Protein AF-W4B524-F1 (afdb_monomer)

Foldseek 3Di:
DDDDDDDDPPPPDDPVPPPQDWFKKKWFADPVVRWIWIWGDPVPDDIDIDTADLVLCCVLPVVVNVVVVVPDGIDIDIHGPVSCVSRPHDDPPPPPPPDD

Mean predicted aligned error: 11.95 Å

Sequence (100 aa):
MTNAVTLEVSQESNASSLVTSLYPVGYRYSRRIDRFILVWKPQNKRKQEIDVPIRVLALTLPETFASICAGYTAGCVEVTEAELRELGFYVEVTHNAGNA

Radius of gyration: 21.83 Å; Cα contacts (8 Å, |Δi|>4): 114; chains: 1; bounding box: 53×50×54 Å

Secondary structure (DSSP, 8-state):
---------------------EEEEEEEEETTTTEEEEEE--TTSPPEEEEE-HHHHHHH-HHHHHHHHTT--EEEEEEEHHHHHHHT------------

Solvent-accessible surface area (backbone atoms only — not comparable to full-atom values): 6482 Å² total; per-residue (Å²): 138,91,88,80,90,80,85,81,81,79,79,80,69,80,73,75,74,79,74,76,58,70,42,73,33,36,40,37,48,41,83,92,74,75,43,35,36,42,37,37,64,54,88,99,50,73,73,45,74,46,81,42,58,70,69,58,40,46,71,70,38,46,68,62,42,51,40,40,74,76,63,52,44,62,53,74,48,75,36,43,66,68,48,39,47,74,69,66,50,86,77,81,77,78,72,78,82,72,83,131

Nearest PDB structures (foldseek):
  4aju-assembly1_A  TM=5.000E-01  e=1.031E+00  Homo sapiens
  5t87-assembly2_F  TM=5.427E-01  e=3.672E+00  Cupriavidus taiwanensis LMG 19424
  5z5p-assembly1_A  TM=6.682E-01  e=7.141E+00  Canavalia ensiformis
  8h77-assembly1_A  TM=5.496E-01  e=8.561E+00  Mus musculus
  2czo-assembly1_A  TM=4.796E-01  e=9.094E+00  Saccharomyces cerevisiae

Structure (mmCIF, N/CA/C/O backbone):
data_AF-W4B524-F1
#
_entry.id   AF-W4B524-F1
#
loop_
_atom_site.group_PDB
_atom_site.id
_atom_site.type_symbol
_atom_site.label_atom_id
_atom_site.label_alt_id
_atom_site.label_comp_id
_atom_site.label_asym_id
_atom_site.label_entity_id
_atom_site.label_seq_id
_atom_site.pdbx_PDB_ins_code
_atom_site.Cartn_x
_atom_site.Cartn_y
_atom_site.Cartn_z
_atom_site.occupancy
_atom_site.B_iso_or_equiv
_atom_site.auth_seq_id
_atom_site.auth_comp_id
_atom_site.auth_asym_id
_atom_site.auth_atom_id
_atom_site.pdbx_PDB_model_num
ATOM 1 N N . MET A 1 1 ? -37.642 42.406 40.663 1.00 39.50 1 MET A N 1
ATOM 2 C CA . MET A 1 1 ? -38.301 41.108 40.910 1.00 39.50 1 MET A CA 1
ATOM 3 C C . MET A 1 1 ? -37.651 40.085 40.001 1.00 39.50 1 MET A C 1
ATOM 5 O O . MET A 1 1 ? -37.522 40.338 38.812 1.00 39.50 1 MET A O 1
ATOM 9 N N . THR A 1 2 ? -37.142 39.026 40.612 1.00 43.12 2 THR A N 1
ATOM 10 C CA . THR A 1 2 ? -36.372 37.917 40.038 1.00 43.12 2 THR A CA 1
ATOM 11 C C . THR A 1 2 ? -37.298 36.873 39.412 1.00 43.12 2 THR A C 1
ATOM 13 O O . THR A 1 2 ? -38.408 36.707 39.913 1.00 43.12 2 THR A O 1
ATOM 16 N N . ASN A 1 3 ? -36.818 36.181 38.369 1.00 37.97 3 ASN A N 1
ATOM 17 C CA . ASN A 1 3 ? -36.970 34.740 38.055 1.00 37.97 3 ASN A CA 1
ATOM 18 C C . ASN A 1 3 ? -36.965 34.542 36.529 1.00 37.97 3 ASN A C 1
ATOM 20 O O . ASN A 1 3 ? -37.564 35.337 35.821 1.00 37.97 3 ASN A O 1
ATOM 24 N N . ALA A 1 4 ? -36.440 33.486 35.921 1.00 44.22 4 ALA A N 1
ATOM 25 C CA . ALA A 1 4 ? -35.382 32.513 36.174 1.00 44.22 4 ALA A CA 1
ATOM 26 C C . ALA A 1 4 ? -35.291 31.721 34.848 1.00 44.22 4 ALA A C 1
ATOM 28 O O . ALA A 1 4 ? -36.270 31.611 34.114 1.00 44.22 4 ALA A O 1
ATOM 29 N N . VAL A 1 5 ? -34.103 31.215 34.542 1.00 51.06 5 VAL A N 1
ATOM 30 C CA . VAL A 1 5 ? -33.711 30.464 33.340 1.00 51.06 5 VAL A CA 1
ATOM 31 C C . VAL A 1 5 ? -34.579 29.222 33.082 1.00 51.06 5 VAL A C 1
ATOM 33 O O . VAL A 1 5 ? -34.936 28.511 34.018 1.00 51.06 5 VAL A O 1
ATOM 36 N N . THR A 1 6 ? -34.785 28.852 31.814 1.00 42.00 6 THR A N 1
ATOM 37 C CA . THR A 1 6 ? -34.860 27.430 31.434 1.00 42.00 6 THR A CA 1
ATOM 38 C C . THR A 1 6 ? -34.119 27.225 30.117 1.00 42.00 6 THR A C 1
ATOM 40 O O . THR A 1 6 ? -34.477 27.794 29.090 1.00 42.00 6 THR A O 1
ATOM 43 N N . LEU A 1 7 ? -33.018 26.475 30.201 1.00 49.09 7 LEU A N 1
ATOM 44 C CA . LEU A 1 7 ? -32.276 25.963 29.061 1.00 49.09 7 LEU A CA 1
ATOM 45 C C . LEU A 1 7 ? -33.150 24.949 28.327 1.00 49.09 7 LEU A C 1
ATOM 47 O O . LEU A 1 7 ? -33.568 23.967 28.935 1.00 49.09 7 LEU A O 1
ATOM 51 N N . GLU A 1 8 ? -33.304 25.111 27.020 1.00 42.94 8 GLU A N 1
ATOM 52 C CA . GLU A 1 8 ? -33.637 23.987 26.151 1.00 42.94 8 GLU A CA 1
ATOM 53 C C . GLU A 1 8 ? -32.356 23.550 25.446 1.00 42.94 8 GLU A C 1
ATOM 55 O O . GLU A 1 8 ? -31.961 24.044 24.391 1.00 42.94 8 GLU A O 1
ATOM 60 N N . VAL A 1 9 ? -31.664 22.631 26.123 1.00 46.78 9 VAL A N 1
ATOM 61 C CA . VAL A 1 9 ? -30.667 21.745 25.532 1.00 46.78 9 VAL A CA 1
ATOM 62 C C . VAL A 1 9 ? -31.387 20.946 24.452 1.00 46.78 9 VAL A C 1
ATOM 64 O O . VAL A 1 9 ? -32.062 19.960 24.735 1.00 46.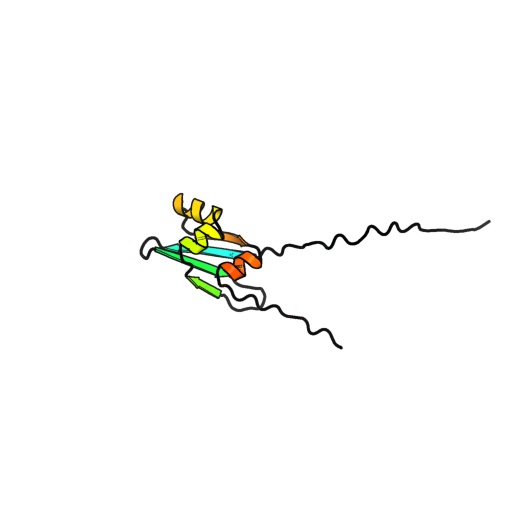78 9 VAL A O 1
ATOM 67 N N . SER A 1 10 ? -31.258 21.384 23.203 1.00 41.56 10 SER A N 1
ATOM 68 C CA . SER A 1 10 ? -31.567 20.528 22.063 1.00 41.56 10 SER A CA 1
ATOM 69 C C . SER A 1 10 ? -30.406 19.560 21.899 1.00 41.56 10 SER A C 1
ATOM 71 O O . SER A 1 10 ? -29.359 19.864 21.335 1.00 41.56 10 SER A O 1
ATOM 73 N N . GLN A 1 11 ? -30.592 18.405 22.521 1.00 47.41 11 GLN A N 1
ATOM 74 C CA . GLN A 1 11 ? -29.762 17.222 22.434 1.00 47.41 11 GLN A CA 1
ATOM 75 C C . GLN A 1 11 ? -29.853 16.678 21.001 1.00 47.41 11 GLN A C 1
ATOM 77 O O . GLN A 1 11 ? -30.668 15.806 20.708 1.00 47.41 11 GLN A O 1
ATOM 82 N N . GLU A 1 12 ? -29.033 17.201 20.085 1.00 44.62 12 GLU A N 1
ATOM 83 C CA . GLU A 1 12 ? -28.810 16.559 18.788 1.00 44.62 12 GLU A CA 1
ATOM 84 C C . GLU A 1 12 ? -27.970 15.294 18.997 1.00 44.62 12 GLU A C 1
ATOM 86 O O . GLU A 1 12 ? -26.742 15.281 18.972 1.00 44.62 12 GLU A O 1
ATOM 91 N N . SER A 1 13 ? -28.702 14.230 19.329 1.00 43.44 13 SER A N 1
ATOM 92 C CA . SER A 1 13 ? -28.595 12.893 18.754 1.00 43.44 13 SER A CA 1
ATOM 93 C C . SER A 1 13 ? -27.246 12.562 18.119 1.00 43.44 13 SER A C 1
ATOM 95 O O . SER A 1 13 ? -27.015 12.892 16.962 1.00 43.44 13 SER A O 1
ATOM 97 N N . ASN A 1 14 ? -26.408 11.848 18.881 1.00 44.12 14 ASN A N 1
ATOM 98 C CA . ASN A 1 14 ? -25.415 10.868 18.428 1.00 44.12 14 ASN A CA 1
ATOM 99 C C . ASN A 1 14 ? -25.193 10.822 16.904 1.00 44.12 14 ASN A C 1
ATOM 101 O O . ASN A 1 14 ? -25.562 9.859 16.230 1.00 44.12 14 ASN A O 1
ATOM 105 N N . ALA A 1 15 ? -24.470 11.804 16.369 1.00 45.94 15 ALA A N 1
ATOM 106 C CA . ALA A 1 15 ? -23.530 11.479 15.320 1.00 45.94 1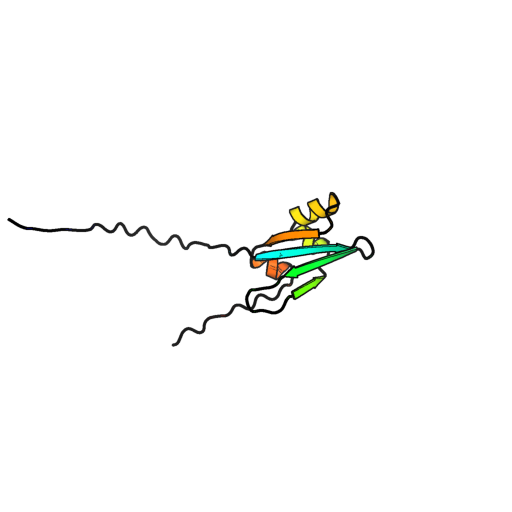5 ALA A CA 1
ATOM 107 C C . ALA A 1 15 ? -22.498 10.583 16.010 1.00 45.94 15 ALA A C 1
ATOM 109 O O . ALA A 1 15 ? -21.587 11.079 16.674 1.00 45.94 15 ALA A O 1
ATOM 110 N N . SER A 1 16 ? -22.677 9.258 15.934 1.00 41.59 16 SER A N 1
ATOM 111 C CA . SER A 1 16 ? -21.547 8.340 16.046 1.00 41.59 16 SER A CA 1
ATOM 112 C C . SER A 1 16 ? -20.551 8.831 15.013 1.00 41.59 16 SER A C 1
ATOM 114 O O . SER A 1 16 ? -20.674 8.537 13.828 1.00 41.59 16 SER A O 1
ATOM 116 N N . SER A 1 17 ? -19.645 9.692 15.464 1.00 44.41 17 SER A N 1
ATOM 117 C CA . SER A 1 17 ? -18.538 10.199 14.690 1.00 44.41 17 SER A CA 1
ATOM 118 C C . SER A 1 17 ? -17.749 8.958 14.319 1.00 44.41 17 SER A C 1
ATOM 120 O O . SER A 1 17 ? -17.012 8.409 15.138 1.00 44.41 17 SER A O 1
ATOM 122 N N . LEU A 1 18 ? -18.009 8.433 13.122 1.00 53.78 18 LEU A N 1
ATOM 123 C CA . LEU A 1 18 ? -17.184 7.440 12.457 1.00 53.78 18 LEU A CA 1
ATOM 124 C C . LEU A 1 18 ? -15.872 8.160 12.154 1.00 53.78 18 LEU A C 1
ATOM 126 O O . LEU A 1 18 ? -15.610 8.584 11.030 1.00 53.78 18 LEU A O 1
ATOM 130 N N . VAL A 1 19 ? -15.077 8.379 13.203 1.00 55.34 19 VAL A N 1
ATOM 131 C CA . VAL A 1 19 ? -13.699 8.827 13.095 1.00 55.34 19 VAL A CA 1
ATOM 132 C C . VAL A 1 19 ? -12.988 7.681 12.403 1.00 55.34 19 VAL A C 1
ATOM 134 O O . VAL A 1 19 ? -12.540 6.723 13.033 1.00 55.34 19 VAL A O 1
ATOM 137 N N . THR A 1 20 ? -12.965 7.742 11.076 1.00 67.62 20 THR A N 1
ATOM 138 C CA . THR A 1 20 ? -12.181 6.820 10.273 1.00 67.62 20 THR A CA 1
ATOM 139 C C . THR A 1 20 ? -10.742 7.208 10.544 1.00 67.62 20 THR A C 1
ATOM 141 O O . THR A 1 20 ? -10.257 8.226 10.056 1.00 67.62 20 THR A O 1
ATOM 144 N N . SER A 1 21 ? -10.101 6.464 11.440 1.00 82.06 21 SER A N 1
ATOM 145 C CA . SER A 1 21 ? -8.706 6.700 11.779 1.00 82.06 21 SER A CA 1
ATOM 146 C C . SER A 1 21 ? -7.873 6.430 10.532 1.00 82.06 21 SER A C 1
ATOM 148 O O . SER A 1 21 ? -7.955 5.345 9.953 1.00 82.06 21 SER A O 1
ATOM 150 N N . LEU A 1 22 ? -7.112 7.438 10.114 1.00 89.12 22 LEU A N 1
ATOM 151 C CA . LEU A 1 22 ? -6.165 7.336 9.016 1.00 89.12 22 LEU A CA 1
ATOM 152 C C . LEU A 1 22 ? -4.767 7.096 9.577 1.00 89.12 22 LEU A C 1
ATOM 154 O O . LEU A 1 22 ? -4.349 7.713 10.561 1.00 89.12 22 LEU A O 1
ATOM 158 N N . TYR A 1 23 ? -4.045 6.183 8.944 1.00 89.44 23 TYR A N 1
ATOM 159 C CA . TYR A 1 23 ? -2.733 5.735 9.369 1.00 89.44 23 TYR A CA 1
ATOM 160 C C . TYR A 1 23 ? -1.710 6.038 8.275 1.00 89.44 23 TYR A C 1
ATOM 162 O O . TYR A 1 23 ? -1.860 5.554 7.153 1.00 89.44 23 TYR A O 1
ATOM 170 N N . PRO A 1 24 ? -0.647 6.801 8.579 1.00 91.56 24 PRO A N 1
ATOM 171 C CA . PRO A 1 24 ? 0.379 7.107 7.597 1.00 91.56 24 PRO A CA 1
ATOM 172 C C . PRO A 1 24 ? 1.272 5.884 7.374 1.00 91.56 24 PRO A C 1
ATOM 174 O O . PRO A 1 24 ? 1.953 5.412 8.293 1.00 91.56 24 PRO A O 1
ATOM 177 N N . VAL A 1 25 ? 1.294 5.386 6.143 1.00 93.06 25 VAL A N 1
ATOM 178 C CA . VAL A 1 25 ? 2.112 4.255 5.708 1.00 93.06 25 VAL A CA 1
ATOM 179 C C . VAL A 1 25 ? 3.091 4.731 4.645 1.00 93.06 25 VAL A C 1
ATOM 181 O O . VAL A 1 25 ? 2.716 5.231 3.586 1.00 93.06 25 VAL A O 1
ATOM 184 N N . GLY A 1 26 ? 4.379 4.556 4.923 1.00 92.88 26 GLY A N 1
ATOM 185 C CA . GLY A 1 26 ? 5.429 4.774 3.939 1.00 92.88 26 GLY A CA 1
ATOM 186 C C . GLY A 1 26 ? 5.483 3.615 2.953 1.00 92.88 26 GLY A C 1
ATOM 187 O O . GLY A 1 26 ? 5.306 2.460 3.338 1.00 92.88 26 GLY A O 1
ATOM 188 N N . TYR A 1 27 ? 5.788 3.896 1.693 1.00 92.62 27 TYR A N 1
ATOM 189 C CA . TYR A 1 27 ? 5.978 2.862 0.687 1.00 92.62 27 TYR A CA 1
ATOM 190 C C . TYR A 1 27 ? 7.273 3.035 -0.092 1.00 92.62 27 TYR A C 1
ATOM 192 O O . TYR A 1 27 ? 7.765 4.149 -0.292 1.00 92.62 27 TYR A O 1
ATOM 200 N N . ARG A 1 28 ? 7.814 1.911 -0.565 1.00 92.38 28 ARG A N 1
ATOM 201 C CA . ARG A 1 28 ? 8.914 1.865 -1.530 1.00 92.38 28 ARG A CA 1
ATOM 202 C C . ARG A 1 28 ? 8.711 0.719 -2.516 1.00 92.38 28 ARG A C 1
ATOM 204 O O . ARG A 1 28 ? 8.349 -0.388 -2.131 1.00 92.38 28 ARG A O 1
ATOM 211 N N . TYR A 1 29 ? 9.006 0.968 -3.781 1.00 88.81 29 TYR A N 1
ATOM 212 C CA . TYR A 1 29 ? 8.964 -0.012 -4.855 1.00 88.81 29 TYR A CA 1
ATOM 213 C C . TYR A 1 29 ? 10.365 -0.228 -5.425 1.00 88.81 29 TYR A C 1
AT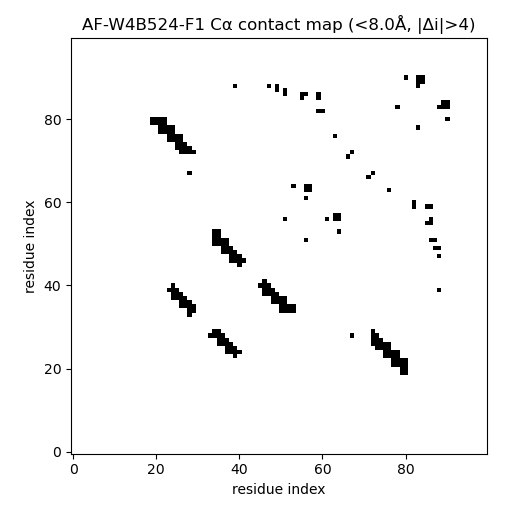OM 215 O O . TYR A 1 29 ? 11.026 0.715 -5.868 1.00 88.81 29 TYR A O 1
ATOM 223 N N . SER A 1 30 ? 10.823 -1.478 -5.436 1.00 85.00 30 SER A N 1
ATOM 224 C CA . SER A 1 30 ? 12.096 -1.858 -6.041 1.00 85.00 30 SER A CA 1
ATOM 225 C C . SER A 1 30 ? 11.873 -2.502 -7.404 1.00 85.00 30 SER A C 1
ATOM 227 O O . SER A 1 30 ? 11.530 -3.678 -7.494 1.00 85.00 30 SER A O 1
ATOM 229 N N . ARG A 1 31 ? 12.172 -1.756 -8.475 1.00 81.12 31 ARG A N 1
ATOM 230 C CA . ARG A 1 31 ? 12.087 -2.249 -9.864 1.00 81.12 31 ARG A CA 1
ATOM 231 C C . ARG A 1 31 ? 13.015 -3.431 -10.157 1.00 81.12 31 ARG A C 1
ATOM 233 O O . ARG A 1 31 ? 12.759 -4.187 -11.080 1.00 81.12 31 ARG A O 1
ATOM 240 N N . ARG A 1 32 ? 14.116 -3.577 -9.406 1.00 83.94 32 ARG A N 1
ATOM 241 C CA . ARG A 1 32 ? 15.115 -4.637 -9.646 1.00 83.94 32 ARG A CA 1
ATOM 242 C C . ARG A 1 32 ? 14.605 -6.025 -9.281 1.00 83.94 32 ARG A C 1
ATOM 244 O O . ARG A 1 32 ? 15.020 -6.998 -9.893 1.00 83.94 32 ARG A O 1
ATOM 251 N N . ILE A 1 33 ? 13.777 -6.099 -8.247 1.00 83.56 33 ILE A N 1
ATOM 252 C CA . ILE A 1 33 ? 13.286 -7.360 -7.680 1.00 83.56 33 ILE A CA 1
ATOM 253 C C . ILE A 1 33 ? 11.759 -7.450 -7.722 1.00 83.56 33 ILE A C 1
ATOM 255 O O . ILE A 1 33 ? 11.211 -8.386 -7.156 1.00 83.56 33 ILE A O 1
ATOM 259 N N . ASP A 1 34 ? 11.103 -6.473 -8.358 1.00 82.25 34 ASP A N 1
ATOM 260 C CA . ASP A 1 34 ? 9.647 -6.336 -8.460 1.00 82.25 34 ASP A CA 1
ATOM 261 C C . ASP A 1 34 ? 8.943 -6.512 -7.104 1.00 82.25 34 ASP A C 1
ATOM 263 O O . ASP A 1 34 ? 8.014 -7.300 -6.934 1.00 82.25 34 ASP A O 1
ATOM 267 N N . ARG A 1 35 ? 9.461 -5.813 -6.083 1.00 85.81 35 ARG A N 1
ATO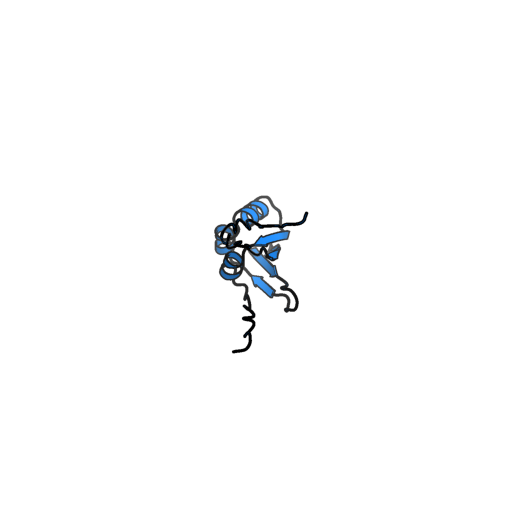M 268 C CA . ARG A 1 35 ? 8.911 -5.867 -4.723 1.00 85.81 35 ARG A CA 1
ATOM 269 C C . ARG A 1 35 ? 8.418 -4.519 -4.270 1.00 85.81 35 ARG A C 1
ATOM 271 O O . ARG A 1 35 ? 9.136 -3.517 -4.357 1.00 85.81 35 ARG A O 1
ATOM 278 N N . PHE A 1 36 ? 7.214 -4.534 -3.723 1.00 87.88 36 PHE A N 1
ATOM 279 C CA . PHE A 1 36 ? 6.631 -3.405 -3.040 1.00 87.88 36 PHE A CA 1
ATOM 280 C C . PHE A 1 36 ? 6.710 -3.627 -1.538 1.00 87.88 36 PHE A C 1
ATOM 282 O O . PHE A 1 36 ? 6.231 -4.636 -1.031 1.00 87.88 36 PHE A O 1
ATOM 289 N N . ILE A 1 37 ? 7.336 -2.688 -0.841 1.00 90.81 37 ILE A N 1
ATOM 290 C CA . ILE A 1 37 ? 7.515 -2.751 0.601 1.00 90.81 37 ILE A CA 1
ATOM 291 C C . ILE A 1 37 ? 6.730 -1.610 1.220 1.00 90.81 37 ILE A C 1
ATOM 293 O O . ILE A 1 37 ? 6.987 -0.440 0.917 1.00 90.81 37 ILE A O 1
ATOM 297 N N . LEU A 1 38 ? 5.822 -1.961 2.121 1.00 90.56 38 LEU A N 1
ATOM 298 C CA . LEU A 1 38 ? 5.141 -1.011 2.981 1.00 90.56 38 LEU A CA 1
ATOM 299 C C . LEU A 1 38 ? 5.806 -0.957 4.345 1.00 90.56 38 LEU A C 1
ATOM 301 O O . LEU A 1 38 ? 6.255 -1.967 4.883 1.00 90.56 38 LEU A O 1
ATOM 305 N N . VAL A 1 39 ? 5.860 0.245 4.901 1.00 90.94 39 VAL A N 1
ATOM 306 C CA . VAL A 1 39 ? 6.491 0.547 6.176 1.00 90.94 39 VAL A CA 1
ATOM 307 C C . VAL A 1 39 ? 5.506 1.328 7.025 1.00 90.94 39 VAL A C 1
ATOM 309 O O . VAL A 1 39 ? 5.132 2.451 6.692 1.00 90.94 39 VAL A O 1
ATOM 312 N N . TRP A 1 40 ? 5.138 0.760 8.164 1.00 90.88 40 TRP A N 1
ATOM 313 C CA . TRP A 1 40 ? 4.255 1.407 9.123 1.00 90.88 40 TRP A CA 1
ATOM 314 C C . TRP A 1 40 ? 4.891 1.407 10.507 1.00 90.88 40 TRP A C 1
ATOM 316 O O . TRP A 1 40 ? 5.426 0.398 10.966 1.00 90.88 40 TRP A O 1
ATOM 326 N N . LYS A 1 41 ? 4.856 2.548 11.198 1.00 88.81 41 LYS A N 1
ATOM 327 C CA . LYS A 1 41 ? 5.319 2.669 12.584 1.00 88.81 41 LYS A CA 1
ATOM 328 C C . LYS A 1 41 ? 4.167 3.201 13.438 1.00 88.81 41 LYS A C 1
ATOM 330 O O . LYS A 1 41 ? 4.016 4.418 13.538 1.00 88.81 41 LYS A O 1
ATOM 335 N N . PRO A 1 42 ? 3.376 2.316 14.064 1.00 81.44 42 PRO A N 1
ATOM 336 C CA . PRO A 1 42 ? 2.327 2.743 14.974 1.00 81.44 42 PRO A CA 1
ATOM 337 C C . PRO A 1 42 ? 2.930 3.450 16.194 1.00 81.44 42 PRO A C 1
ATOM 339 O O . PRO A 1 42 ? 4.055 3.155 16.619 1.00 81.44 42 PRO A O 1
ATOM 342 N N . GLN A 1 43 ? 2.176 4.379 16.778 1.00 79.25 43 GLN A N 1
ATOM 343 C CA . GLN A 1 43 ? 2.603 5.098 17.974 1.00 79.25 43 GLN A CA 1
ATOM 344 C C . GLN A 1 43 ? 2.883 4.105 19.110 1.00 79.25 43 GLN A C 1
ATOM 346 O O . GLN A 1 43 ? 2.086 3.211 19.378 1.00 79.25 43 GLN A O 1
ATOM 351 N N . ASN A 1 44 ? 4.039 4.240 19.766 1.00 80.44 44 ASN A N 1
ATOM 352 C CA . ASN A 1 44 ? 4.487 3.357 20.854 1.00 80.44 44 ASN A CA 1
ATOM 353 C C . ASN A 1 44 ? 4.646 1.867 20.479 1.00 80.44 44 ASN A C 1
ATOM 355 O O . ASN A 1 44 ? 4.754 1.019 21.365 1.00 80.44 44 ASN A O 1
ATOM 359 N N . LYS A 1 45 ? 4.698 1.527 19.185 1.00 83.31 45 LYS A N 1
ATOM 360 C CA . LYS A 1 45 ? 4.935 0.159 18.701 1.00 83.31 45 LYS A CA 1
ATOM 361 C C . LYS A 1 45 ? 6.183 0.094 17.821 1.00 83.31 45 LYS A C 1
ATOM 363 O O . LYS A 1 45 ? 6.762 1.106 17.416 1.00 83.31 45 LYS A O 1
ATOM 368 N N . ARG A 1 46 ? 6.638 -1.131 17.550 1.00 87.38 46 ARG A N 1
ATOM 369 C CA . ARG A 1 46 ? 7.769 -1.372 16.646 1.00 87.38 46 ARG A CA 1
ATOM 370 C C . ARG A 1 46 ? 7.364 -1.071 15.204 1.00 87.38 46 ARG A C 1
ATOM 372 O O . ARG A 1 46 ? 6.216 -1.264 14.818 1.00 87.38 46 ARG A O 1
ATOM 379 N N . LYS A 1 47 ? 8.340 -0.615 14.415 1.00 90.69 47 LYS A N 1
ATOM 380 C CA . LYS A 1 47 ? 8.200 -0.466 12.965 1.00 90.69 47 LYS A CA 1
ATOM 381 C C . LYS A 1 47 ? 7.909 -1.837 12.348 1.00 90.69 47 LYS A C 1
ATOM 383 O O . LYS A 1 47 ? 8.637 -2.789 12.624 1.00 90.69 47 LYS A O 1
ATOM 388 N N . GLN A 1 48 ? 6.885 -1.897 11.514 1.00 91.62 48 GLN A N 1
ATOM 389 C CA . GLN A 1 48 ? 6.522 -3.038 10.688 1.00 91.62 48 GLN A CA 1
ATOM 390 C C . GLN A 1 48 ? 6.953 -2.743 9.248 1.00 91.62 48 GLN A C 1
ATOM 392 O O . GLN A 1 48 ? 6.725 -1.641 8.747 1.00 91.62 48 GLN A O 1
ATOM 397 N N . GLU A 1 49 ? 7.594 -3.713 8.602 1.00 92.69 49 GLU A N 1
ATOM 398 C CA . GLU A 1 49 ? 7.891 -3.686 7.169 1.00 92.69 49 GLU A CA 1
ATOM 399 C C . GLU A 1 49 ? 7.328 -4.960 6.551 1.00 92.69 49 GLU A C 1
ATOM 401 O O . GLU A 1 49 ? 7.611 -6.050 7.052 1.00 92.69 49 GLU A O 1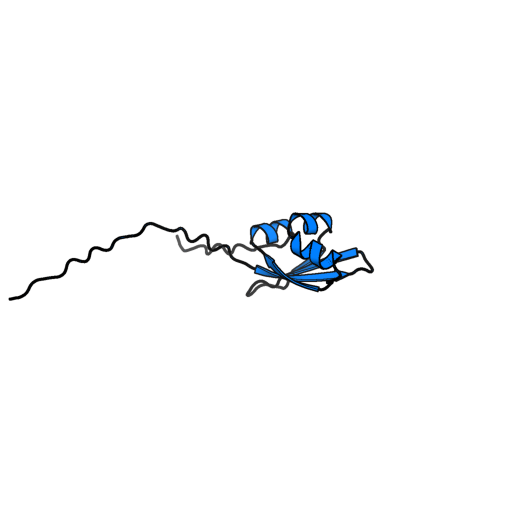
ATOM 406 N N . ILE A 1 50 ? 6.535 -4.824 5.493 1.00 90.94 50 ILE A N 1
ATOM 407 C CA . ILE A 1 50 ? 5.904 -5.959 4.819 1.00 90.94 50 ILE A CA 1
ATOM 408 C C . ILE A 1 50 ? 6.126 -5.872 3.312 1.00 90.94 50 ILE A C 1
ATOM 410 O O . ILE A 1 50 ? 6.017 -4.797 2.721 1.00 90.94 50 ILE A O 1
ATOM 414 N N . ASP A 1 51 ? 6.445 -7.012 2.704 1.00 91.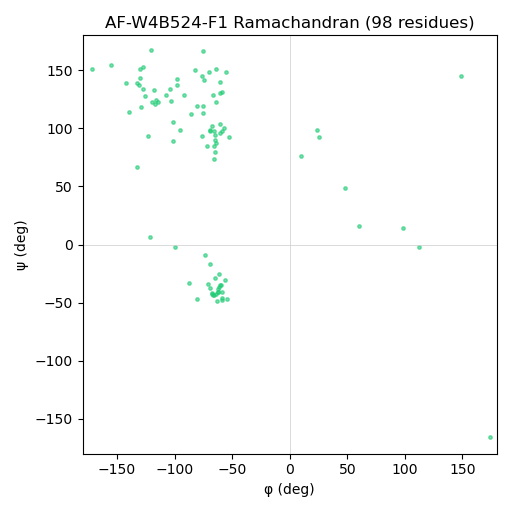31 51 ASP A N 1
ATOM 415 C CA . ASP A 1 51 ? 6.437 -7.190 1.253 1.00 91.31 51 ASP A CA 1
ATOM 416 C C . ASP A 1 51 ? 4.985 -7.446 0.819 1.00 91.31 51 ASP A C 1
ATOM 418 O O . ASP A 1 51 ? 4.378 -8.433 1.239 1.00 91.31 51 ASP A O 1
ATOM 422 N N . VAL A 1 52 ? 4.425 -6.581 -0.026 1.00 88.62 52 VAL A N 1
ATOM 423 C CA . VAL A 1 52 ? 3.047 -6.717 -0.518 1.00 88.62 52 VAL A CA 1
ATOM 424 C C . VAL A 1 52 ? 3.064 -7.143 -1.987 1.00 88.62 52 VAL A C 1
ATOM 426 O O . VAL A 1 52 ? 3.721 -6.495 -2.809 1.00 88.62 52 VAL A O 1
ATOM 429 N N . PRO A 1 53 ? 2.334 -8.208 -2.366 1.00 87.81 53 PRO A N 1
ATOM 430 C CA . PRO A 1 53 ? 2.171 -8.576 -3.765 1.00 87.81 53 PRO A CA 1
ATOM 431 C C . PRO A 1 53 ? 1.501 -7.456 -4.565 1.00 87.81 53 PRO A C 1
ATOM 433 O O . PRO A 1 53 ? 0.503 -6.883 -4.128 1.00 87.81 53 PRO A O 1
ATOM 436 N N . ILE A 1 54 ? 1.971 -7.215 -5.791 1.00 85.69 54 ILE A N 1
ATOM 437 C CA . ILE A 1 54 ? 1.456 -6.132 -6.645 1.00 85.69 54 ILE A CA 1
ATOM 438 C C . ILE A 1 54 ? -0.060 -6.213 -6.890 1.00 85.69 54 ILE A C 1
ATOM 440 O O . ILE A 1 54 ? -0.723 -5.190 -7.011 1.00 85.69 54 ILE A O 1
ATOM 444 N N . ARG A 1 55 ? -0.632 -7.427 -6.902 1.00 89.31 55 ARG A N 1
ATOM 445 C CA . ARG A 1 55 ? -2.083 -7.640 -7.037 1.00 89.31 55 ARG A CA 1
ATOM 446 C C . ARG A 1 55 ? -2.864 -7.143 -5.822 1.00 89.31 55 ARG A C 1
ATOM 448 O O . ARG A 1 55 ? -3.904 -6.530 -6.003 1.00 89.31 55 ARG A O 1
ATOM 455 N N . VAL A 1 56 ? -2.364 -7.402 -4.612 1.00 89.12 56 VAL A N 1
ATOM 456 C CA . VAL A 1 56 ? -2.987 -6.915 -3.370 1.00 89.12 56 VAL A CA 1
ATOM 457 C C . VAL A 1 56 ? -2.894 -5.395 -3.332 1.00 89.12 56 VAL A C 1
ATOM 459 O O . VAL A 1 56 ? -3.888 -4.726 -3.091 1.00 89.12 56 VAL A O 1
ATOM 462 N N . LEU A 1 57 ? -1.733 -4.843 -3.698 1.00 89.00 57 LEU A N 1
ATOM 463 C CA . LEU A 1 57 ? -1.555 -3.399 -3.785 1.00 89.00 57 LEU A CA 1
ATOM 464 C C . LEU A 1 57 ? -2.534 -2.737 -4.761 1.00 89.00 57 LEU A C 1
ATOM 466 O O . LEU A 1 57 ? -3.126 -1.720 -4.429 1.00 89.00 57 LEU A O 1
ATOM 470 N N . ALA A 1 58 ? -2.698 -3.301 -5.958 1.00 90.50 58 ALA A N 1
ATOM 471 C CA . ALA A 1 58 ? -3.587 -2.743 -6.972 1.00 90.50 58 ALA A CA 1
ATOM 472 C C . ALA A 1 58 ? -5.065 -2.765 -6.548 1.00 90.50 58 ALA A C 1
ATOM 474 O O . ALA A 1 58 ? -5.828 -1.912 -6.993 1.00 90.50 58 ALA A O 1
ATOM 475 N N . LEU A 1 59 ? -5.460 -3.726 -5.705 1.00 93.81 59 LEU A N 1
ATOM 476 C CA . LEU A 1 59 ? -6.819 -3.830 -5.172 1.00 93.81 59 LEU A CA 1
ATOM 477 C C . LEU A 1 59 ? -7.043 -2.881 -3.993 1.00 93.81 59 LEU A C 1
ATOM 479 O O . LEU A 1 59 ? -8.046 -2.175 -3.977 1.00 93.81 59 LEU A O 1
ATOM 483 N N . THR A 1 60 ? -6.113 -2.852 -3.037 1.00 92.25 60 THR A N 1
ATOM 484 C CA . THR A 1 60 ? -6.286 -2.108 -1.782 1.00 92.25 60 THR A CA 1
ATOM 485 C C . THR A 1 60 ? -5.844 -0.646 -1.891 1.00 92.25 60 THR A C 1
ATOM 487 O O . THR A 1 60 ? -6.448 0.211 -1.268 1.00 92.25 60 THR A O 1
ATOM 490 N N . LEU A 1 61 ? -4.821 -0.320 -2.695 1.00 93.06 61 LEU A N 1
ATOM 491 C CA . LEU A 1 61 ? -4.300 1.048 -2.876 1.00 93.06 61 LEU A CA 1
ATOM 492 C C . LEU A 1 61 ? -4.117 1.396 -4.369 1.00 93.06 61 LEU A C 1
ATOM 494 O O . LEU A 1 61 ? -2.984 1.598 -4.834 1.00 93.06 61 LEU A O 1
ATOM 498 N N . PRO A 1 62 ? -5.212 1.503 -5.146 1.00 93.31 62 PRO A N 1
ATOM 499 C CA . PRO A 1 62 ? -5.152 1.697 -6.597 1.00 93.31 62 PRO A CA 1
ATOM 500 C C . PRO A 1 62 ? -4.422 2.984 -7.011 1.00 93.31 62 PRO A C 1
ATOM 502 O O . PRO A 1 62 ? -3.699 2.990 -8.006 1.00 93.31 62 PRO A O 1
ATOM 505 N N . GLU A 1 63 ? -4.536 4.063 -6.234 1.00 92.25 63 GLU A N 1
ATOM 506 C CA . GLU A 1 63 ? -3.845 5.332 -6.515 1.00 92.25 63 GLU A CA 1
ATOM 507 C C . GLU A 1 63 ? -2.326 5.234 -6.316 1.00 92.25 63 GLU A C 1
ATOM 509 O O . GLU A 1 63 ? -1.536 5.775 -7.099 1.00 92.25 63 GLU A O 1
ATOM 514 N N . THR A 1 64 ? -1.898 4.485 -5.294 1.00 91.69 64 THR A N 1
ATOM 515 C CA . THR A 1 64 ? -0.473 4.219 -5.054 1.00 91.69 64 THR A CA 1
ATOM 516 C C . THR A 1 64 ? 0.087 3.341 -6.171 1.00 91.69 64 THR A C 1
ATOM 518 O O . THR A 1 64 ? 1.165 3.623 -6.697 1.00 91.69 64 THR A O 1
ATOM 521 N N . PHE A 1 65 ? -0.670 2.329 -6.607 1.00 91.12 65 PHE A N 1
ATOM 522 C CA . PHE A 1 65 ? -0.318 1.519 -7.772 1.00 91.12 65 PHE A CA 1
ATOM 523 C C . PHE A 1 65 ? -0.188 2.369 -9.049 1.00 91.12 65 PHE A C 1
ATOM 525 O O . PHE A 1 65 ? 0.837 2.292 -9.7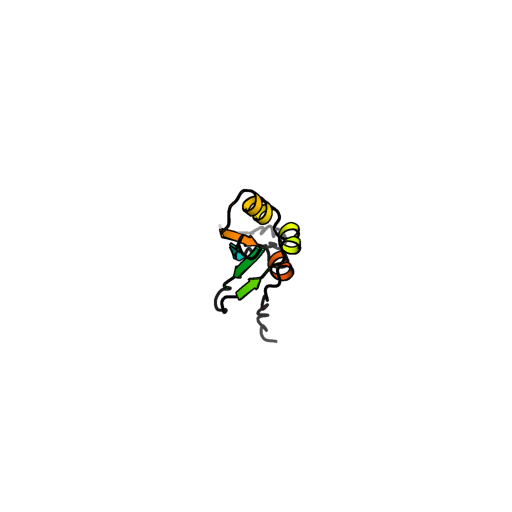30 1.00 91.12 65 PHE A O 1
ATOM 532 N N . ALA A 1 66 ? -1.159 3.240 -9.336 1.0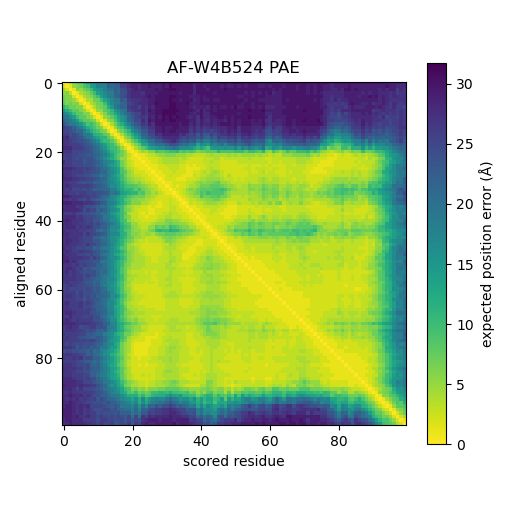0 91.94 66 ALA A N 1
ATOM 533 C CA . ALA A 1 66 ? -1.110 4.143 -10.487 1.00 91.94 66 ALA A CA 1
ATOM 534 C C . ALA A 1 66 ? 0.119 5.069 -10.445 1.00 91.94 66 ALA A C 1
ATOM 536 O O . ALA A 1 66 ? 0.796 5.254 -11.460 1.00 91.94 66 ALA A O 1
ATOM 537 N N . SER A 1 67 ? 0.468 5.584 -9.264 1.00 90.81 67 SER A N 1
ATOM 538 C CA . SER A 1 67 ? 1.670 6.402 -9.060 1.00 90.81 67 SER A CA 1
ATOM 539 C C . SER A 1 67 ? 2.952 5.615 -9.357 1.00 90.81 67 SER A C 1
ATOM 541 O O . SER A 1 67 ? 3.863 6.114 -10.019 1.00 90.81 67 SER A O 1
ATOM 543 N N . ILE A 1 68 ? 3.026 4.350 -8.947 1.00 86.94 68 ILE A N 1
ATOM 544 C CA . ILE A 1 68 ? 4.171 3.486 -9.268 1.00 86.94 68 ILE A CA 1
ATOM 545 C C . ILE A 1 68 ? 4.275 3.241 -10.771 1.00 86.94 68 ILE A C 1
ATOM 547 O O . ILE A 1 68 ? 5.374 3.339 -11.325 1.00 86.94 68 ILE A O 1
ATOM 551 N N . CYS A 1 69 ? 3.149 2.982 -11.440 1.00 88.19 69 CYS A N 1
ATOM 552 C CA . CYS A 1 69 ? 3.092 2.853 -12.896 1.00 88.19 69 CYS A CA 1
ATOM 553 C C . CYS A 1 69 ? 3.531 4.142 -13.610 1.00 88.19 69 CYS A C 1
ATOM 555 O O . CYS A 1 69 ? 4.204 4.065 -14.636 1.00 88.19 69 CYS A O 1
ATOM 557 N N . ALA A 1 70 ? 3.226 5.313 -13.042 1.00 90.38 70 ALA A N 1
ATOM 558 C CA . ALA A 1 70 ? 3.710 6.612 -13.517 1.00 90.38 70 ALA A CA 1
ATOM 559 C C . ALA A 1 70 ? 5.199 6.869 -13.200 1.00 90.38 70 ALA A C 1
ATOM 561 O O . ALA A 1 70 ? 5.796 7.817 -13.705 1.00 90.38 70 ALA A O 1
ATOM 562 N N . GLY A 1 71 ? 5.822 6.006 -12.395 1.00 88.56 71 GLY A N 1
ATOM 563 C CA . GLY A 1 71 ? 7.256 5.987 -12.141 1.00 88.56 71 GLY A CA 1
ATOM 564 C C . GLY A 1 71 ? 7.675 6.377 -10.725 1.00 88.56 71 GLY A C 1
ATOM 565 O O . GLY A 1 71 ? 8.870 6.283 -10.432 1.00 88.56 71 GLY A O 1
ATOM 566 N N . TYR A 1 72 ? 6.742 6.741 -9.843 1.00 89.56 72 TYR A N 1
ATOM 567 C CA . TYR A 1 72 ? 7.021 7.111 -8.453 1.00 89.56 72 TYR A CA 1
ATOM 568 C C . TYR A 1 72 ? 7.333 5.872 -7.604 1.00 89.56 72 TYR A C 1
ATOM 570 O O . TYR A 1 72 ? 6.474 5.030 -7.361 1.00 89.56 72 TYR A O 1
ATOM 578 N N . THR A 1 73 ? 8.572 5.741 -7.127 1.00 89.44 73 THR A N 1
ATOM 579 C CA . THR A 1 73 ? 9.025 4.522 -6.430 1.00 89.44 73 THR A CA 1
ATOM 580 C C . THR A 1 73 ? 9.036 4.623 -4.908 1.00 89.44 73 THR A C 1
ATOM 582 O O . THR A 1 73 ? 9.405 3.653 -4.257 1.00 89.44 73 THR A O 1
ATOM 585 N N . ALA A 1 74 ? 8.692 5.765 -4.318 1.00 92.00 74 ALA A N 1
ATOM 586 C CA . ALA A 1 74 ? 8.605 5.925 -2.870 1.00 92.00 74 ALA A CA 1
ATOM 587 C C . ALA A 1 74 ? 7.649 7.062 -2.503 1.00 92.00 74 ALA A C 1
ATOM 589 O O . ALA A 1 74 ? 7.478 7.993 -3.291 1.00 92.00 74 ALA A O 1
ATOM 590 N N . GLY A 1 75 ? 7.066 6.993 -1.310 1.00 92.06 75 GLY A N 1
ATOM 591 C CA . GLY A 1 75 ? 6.150 8.013 -0.812 1.00 92.06 75 GLY A CA 1
ATOM 592 C C . GLY A 1 75 ? 5.512 7.631 0.519 1.00 92.06 75 GLY A C 1
ATOM 593 O O . GLY A 1 75 ? 5.967 6.713 1.203 1.00 92.06 75 GLY A O 1
ATOM 594 N N . CYS A 1 76 ? 4.463 8.361 0.879 1.00 92.44 76 CYS A N 1
ATOM 595 C CA . CYS A 1 76 ? 3.628 8.108 2.046 1.00 92.44 76 CYS A CA 1
ATOM 596 C C . CYS A 1 76 ? 2.166 8.190 1.610 1.00 92.44 76 CYS A C 1
ATOM 598 O O . CYS A 1 76 ? 1.817 9.071 0.826 1.00 92.44 76 CYS A O 1
ATOM 600 N N . VAL A 1 77 ? 1.340 7.279 2.108 1.00 92.06 77 VAL A N 1
ATOM 601 C CA . VAL A 1 77 ? -0.101 7.222 1.854 1.00 92.06 77 VAL A CA 1
ATOM 602 C C . VAL A 1 77 ? -0.825 7.086 3.186 1.00 92.06 77 VAL A C 1
ATOM 604 O O . VAL A 1 77 ? -0.321 6.446 4.109 1.00 92.06 77 VAL A O 1
ATOM 607 N N . GLU A 1 78 ? -1.977 7.726 3.306 1.00 92.12 78 GLU A N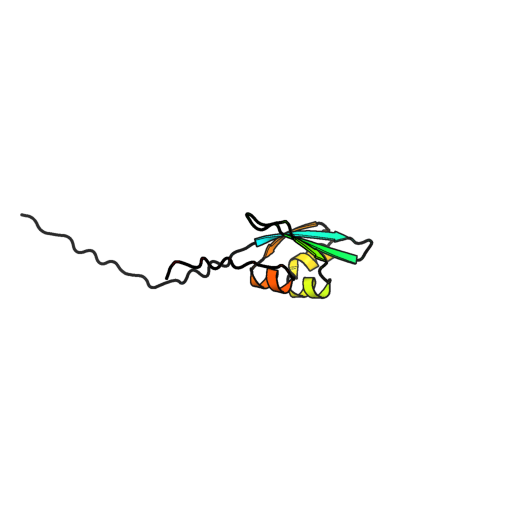 1
ATOM 608 C CA . GLU A 1 78 ? -2.860 7.551 4.451 1.00 92.12 78 GLU A CA 1
ATOM 609 C C . GLU A 1 78 ? -3.852 6.439 4.140 1.00 92.12 78 GLU A C 1
ATOM 611 O O . GLU A 1 78 ? -4.485 6.450 3.089 1.00 92.12 78 GLU A O 1
ATOM 616 N N . VAL A 1 79 ? -3.955 5.468 5.042 1.00 90.75 79 VAL A N 1
ATOM 617 C CA . VAL A 1 79 ? -4.824 4.302 4.866 1.00 90.75 79 VAL A CA 1
ATOM 618 C C . VAL A 1 79 ? -5.727 4.123 6.073 1.00 90.75 79 VAL A C 1
ATOM 620 O O . VAL A 1 79 ? -5.386 4.502 7.194 1.00 90.75 79 VAL A O 1
ATOM 623 N N . THR A 1 80 ? -6.879 3.522 5.854 1.00 90.56 80 THR A N 1
ATOM 624 C CA . THR A 1 80 ? -7.819 3.114 6.891 1.00 90.56 80 THR A CA 1
ATOM 625 C C . THR A 1 80 ? -7.329 1.867 7.630 1.00 90.56 80 THR A C 1
ATOM 627 O O . THR A 1 80 ? -6.429 1.147 7.191 1.00 90.56 80 THR A O 1
ATOM 630 N N . GLU A 1 81 ? -7.956 1.562 8.767 1.00 87.94 81 GLU A N 1
ATOM 631 C CA . GLU A 1 81 ? -7.673 0.323 9.498 1.00 87.94 81 GLU A CA 1
ATOM 632 C C . GLU A 1 81 ? -7.989 -0.936 8.670 1.00 87.94 81 GLU A C 1
ATOM 634 O O . GLU A 1 81 ? -7.272 -1.934 8.758 1.00 87.94 81 GLU A O 1
ATOM 639 N N . ALA A 1 82 ? -9.050 -0.894 7.857 1.00 88.12 82 ALA A N 1
ATOM 640 C CA . ALA A 1 82 ? -9.430 -2.003 6.988 1.00 88.12 82 ALA A CA 1
ATOM 641 C C . ALA A 1 82 ? -8.336 -2.278 5.947 1.00 88.12 82 ALA A C 1
ATOM 643 O O . ALA A 1 82 ? -7.864 -3.409 5.840 1.00 88.12 82 ALA A O 1
ATOM 644 N N . GLU A 1 83 ? -7.858 -1.231 5.273 1.00 91.62 83 GLU A N 1
ATOM 645 C CA . GLU A 1 83 ? -6.767 -1.330 4.300 1.00 91.62 83 GLU A CA 1
ATOM 646 C C . GLU A 1 83 ? -5.467 -1.808 4.960 1.00 91.62 83 GLU A C 1
ATOM 648 O O . GLU A 1 83 ? -4.800 -2.682 4.416 1.00 91.62 83 GLU A O 1
ATOM 653 N N . LEU A 1 84 ? -5.117 -1.331 6.166 1.00 89.94 84 LEU A N 1
ATOM 654 C CA . LEU A 1 84 ? -3.960 -1.859 6.909 1.00 89.94 84 LEU A CA 1
ATOM 655 C C . LEU A 1 84 ? -4.039 -3.378 7.098 1.00 89.94 84 LEU A C 1
ATOM 657 O O . LEU A 1 84 ? -3.047 -4.079 6.877 1.00 89.94 84 LEU A O 1
ATOM 661 N N . ARG A 1 85 ? -5.207 -3.883 7.510 1.00 88.06 85 ARG A N 1
ATOM 662 C CA . ARG A 1 85 ? -5.426 -5.320 7.727 1.00 88.06 85 ARG A CA 1
ATOM 663 C C . ARG A 1 85 ? -5.349 -6.099 6.415 1.00 88.06 85 ARG A C 1
ATOM 665 O O . ARG A 1 85 ? -4.701 -7.142 6.386 1.00 88.06 85 ARG A O 1
ATOM 672 N N . GLU A 1 86 ? -5.950 -5.592 5.339 1.00 90.38 86 GLU A N 1
ATOM 673 C CA . GLU A 1 86 ? -5.883 -6.205 4.002 1.00 90.38 86 GLU A CA 1
ATOM 674 C C . GLU A 1 86 ? -4.455 -6.265 3.450 1.00 90.38 86 GLU A C 1
ATOM 676 O O . GLU A 1 86 ? -4.058 -7.265 2.849 1.00 90.38 86 GLU A O 1
ATOM 681 N N . LEU A 1 87 ? -3.659 -5.224 3.701 1.00 89.94 87 LEU A N 1
ATOM 682 C CA . LEU A 1 87 ? -2.249 -5.167 3.315 1.00 89.94 87 LEU A CA 1
ATOM 683 C C . LEU A 1 87 ? -1.384 -6.144 4.122 1.00 89.94 87 LEU A C 1
ATOM 685 O O . LEU A 1 87 ? -0.277 -6.459 3.691 1.00 89.94 87 LEU A O 1
ATOM 689 N N . GLY A 1 88 ? -1.884 -6.647 5.255 1.00 87.25 88 GLY A N 1
ATOM 690 C CA . GLY A 1 88 ? -1.204 -7.620 6.110 1.00 87.25 88 GLY A CA 1
ATOM 691 C C . GLY A 1 88 ? -0.497 -7.012 7.323 1.00 87.25 88 GLY A C 1
ATOM 692 O O . GLY A 1 88 ? 0.314 -7.691 7.955 1.00 87.25 88 GLY A O 1
ATOM 693 N N . PHE A 1 89 ? -0.779 -5.752 7.671 1.00 86.75 89 PHE A N 1
ATOM 694 C CA . PHE A 1 89 ? -0.283 -5.170 8.915 1.00 86.75 89 PHE A CA 1
ATOM 695 C C . PHE A 1 89 ? -1.039 -5.711 10.125 1.00 86.75 89 PHE A C 1
ATOM 697 O O . PHE A 1 89 ? -2.263 -5.859 10.116 1.00 86.75 89 PHE A O 1
ATOM 704 N N . TYR A 1 90 ? -0.307 -5.938 11.214 1.00 77.81 90 TYR A N 1
ATOM 705 C CA . TYR A 1 90 ? -0.921 -6.294 12.483 1.00 77.81 90 TYR A CA 1
ATOM 706 C C . TYR A 1 90 ? -1.322 -5.025 13.235 1.00 77.81 90 TYR A C 1
ATOM 708 O O . TYR A 1 90 ? -0.468 -4.245 13.673 1.00 77.81 90 TYR A O 1
ATOM 716 N N . VAL A 1 91 ? -2.631 -4.819 13.374 1.00 71.94 91 VAL A N 1
ATOM 717 C CA . VAL A 1 91 ? -3.211 -3.752 14.192 1.00 71.94 91 VAL A CA 1
ATOM 718 C C . VAL A 1 91 ? -3.530 -4.351 15.562 1.00 71.94 91 VAL A C 1
ATOM 720 O O . VAL A 1 91 ? -4.540 -5.030 15.731 1.00 71.94 91 VAL A O 1
ATOM 723 N N . GLU A 1 92 ? -2.652 -4.142 16.548 1.00 65.50 92 GLU A N 1
ATOM 724 C CA . GLU A 1 92 ? -2.995 -4.464 17.937 1.00 65.50 92 GLU A CA 1
ATOM 725 C C . GLU A 1 92 ? -4.086 -3.507 18.400 1.00 65.50 92 GLU A C 1
ATOM 727 O O . GLU A 1 92 ? -3.815 -2.355 18.743 1.00 65.50 92 GLU A O 1
ATOM 732 N N . VAL A 1 93 ? -5.324 -3.994 18.430 1.00 57.88 93 VAL A N 1
ATOM 733 C CA . VAL A 1 93 ? -6.398 -3.310 19.138 1.00 57.88 93 VAL A CA 1
ATOM 734 C C . VAL A 1 93 ? -6.074 -3.433 20.621 1.00 57.88 93 VAL A C 1
ATOM 736 O O . VAL A 1 93 ? -6.333 -4.458 21.251 1.00 57.88 93 VAL A O 1
ATOM 739 N N . THR A 1 94 ? -5.467 -2.395 21.196 1.00 52.31 94 THR A N 1
ATOM 740 C CA . THR A 1 94 ? -5.468 -2.221 22.648 1.00 52.31 94 THR A CA 1
ATOM 741 C C . THR A 1 94 ? -6.919 -2.003 23.056 1.00 52.31 94 THR A C 1
ATOM 743 O O . THR A 1 94 ? -7.403 -0.875 23.113 1.00 52.31 94 THR A O 1
ATOM 746 N N . HIS A 1 95 ? -7.641 -3.095 23.304 1.00 47.03 95 HIS A N 1
ATOM 747 C CA . HIS A 1 95 ? -8.827 -3.030 24.132 1.00 47.03 95 HIS A CA 1
ATOM 748 C C . HIS A 1 95 ? -8.325 -2.538 25.484 1.00 47.03 95 HIS A C 1
ATOM 750 O O . HIS A 1 95 ? -7.685 -3.283 26.225 1.00 47.03 95 HIS A O 1
ATOM 756 N N . ASN A 1 96 ? -8.556 -1.260 25.784 1.00 44.22 96 ASN A N 1
ATOM 757 C CA . ASN A 1 96 ? -8.551 -0.822 27.165 1.00 44.22 96 ASN A CA 1
ATOM 758 C C . ASN A 1 96 ? -9.599 -1.698 27.851 1.00 44.22 96 ASN A C 1
ATOM 760 O O . ASN A 1 96 ? -10.797 -1.477 27.684 1.00 44.22 96 ASN A O 1
ATOM 764 N N . ALA A 1 97 ? -9.146 -2.739 28.550 1.00 42.88 97 ALA A N 1
ATOM 765 C CA . ALA A 1 97 ? -9.949 -3.471 29.507 1.00 42.88 97 ALA A CA 1
ATOM 766 C C . ALA A 1 97 ? -10.254 -2.482 30.636 1.00 42.88 97 ALA A C 1
ATOM 768 O O . ALA A 1 97 ? -9.556 -2.405 31.645 1.00 42.88 97 ALA A O 1
ATOM 769 N N . GLY A 1 98 ? -11.237 -1.620 30.384 1.00 42.50 98 GLY A N 1
ATOM 770 C CA . GLY A 1 98 ? -11.821 -0.746 31.374 1.00 42.50 98 GLY A CA 1
ATOM 771 C C . GLY A 1 98 ? -12.531 -1.626 32.383 1.00 42.50 98 GLY A C 1
ATOM 772 O O . GLY A 1 98 ? -13.620 -2.108 32.106 1.00 42.50 98 GLY A O 1
ATOM 773 N N . ASN A 1 99 ? -11.837 -1.880 33.490 1.00 43.44 99 ASN A N 1
ATOM 774 C CA . ASN A 1 99 ? -12.358 -1.968 34.849 1.00 43.44 99 ASN A CA 1
ATOM 775 C C . ASN A 1 99 ? -13.849 -2.361 34.940 1.00 43.44 99 ASN A C 1
ATOM 777 O O . ASN A 1 99 ? -14.719 -1.488 34.912 1.00 43.44 99 ASN A O 1
ATOM 781 N N . ALA A 1 100 ? -14.114 -3.662 35.062 1.00 41.06 100 ALA A N 1
ATOM 782 C CA . ALA A 1 100 ? -15.371 -4.189 35.587 1.00 41.06 100 ALA A CA 1
ATOM 783 C C . ALA A 1 100 ? -15.118 -4.742 36.991 1.00 41.06 100 ALA A C 1
ATOM 785 O O . ALA A 1 100 ? -14.074 -5.415 37.159 1.00 41.06 100 ALA A O 1
#

pLDDT: mean 76.61, std 19.61, range [37.97, 93.81]